Protein AF-F3BZP3-F1 (afdb_monomer)

Secondary structure (DSSP, 8-state):
-HHHHHHHHHHHHHHHHHHHHHHHHHHTT--GGGGHHHHHHHHHHHH-------SPPP-

Sequence (59 aa):
MKAFGKILGLFILGLLLIIVALGFALTHLFDPNDYKDEIRQLARDKANVELTLNGDIGW

Organism: NCBI:txid875330

Radius of gyration: 20.97 Å; Cα contacts (8 Å, |Δi|>4): 18; chains: 1; bounding box: 50×20×49 Å

Solvent-accessible surface area (backbone atoms only — not comparable to full-atom values): 3638 Å² total; per-residue (Å²): 111,74,68,58,53,50,53,53,51,51,51,54,51,52,52,51,52,50,53,53,52,49,57,56,54,56,54,71,77,54,63,64,62,81,44,51,67,59,53,33,48,48,32,37,78,76,68,74,36,93,60,83,83,82,80,83,65,82,134

Mean predicted aligned error: 5.57 Å

pLDDT: mean 92.96, std 6.58, range [61.81, 98.5]

Structure (mmCIF, N/CA/C/O backbone):
data_AF-F3BZP3-F1
#
_entry.id   AF-F3BZP3-F1
#
loop_
_atom_site.group_PDB
_atom_site.id
_atom_site.type_symbol
_atom_site.label_atom_id
_atom_site.label_alt_id
_atom_site.label_comp_id
_atom_site.label_asym_id
_atom_site.label_entity_id
_atom_site.label_seq_id
_atom_site.pdbx_PDB_ins_code
_atom_site.Cartn_x
_atom_site.Cartn_y
_atom_site.Cartn_z
_atom_site.occupancy
_atom_site.B_iso_or_equiv
_atom_site.auth_seq_id
_atom_site.auth_comp_id
_atom_site.auth_asym_id
_atom_site.auth_atom_id
_atom_site.pdbx_PDB_model_num
ATOM 1 N N . MET A 1 1 ? 31.546 3.671 -26.978 1.00 61.81 1 MET A N 1
ATOM 2 C CA . MET A 1 1 ? 30.876 4.870 -26.418 1.00 61.81 1 MET A CA 1
ATOM 3 C C . MET A 1 1 ? 29.354 4.841 -26.611 1.00 61.81 1 MET A C 1
ATOM 5 O O . MET A 1 1 ? 28.655 4.642 -25.629 1.00 61.81 1 MET A O 1
ATOM 9 N N . L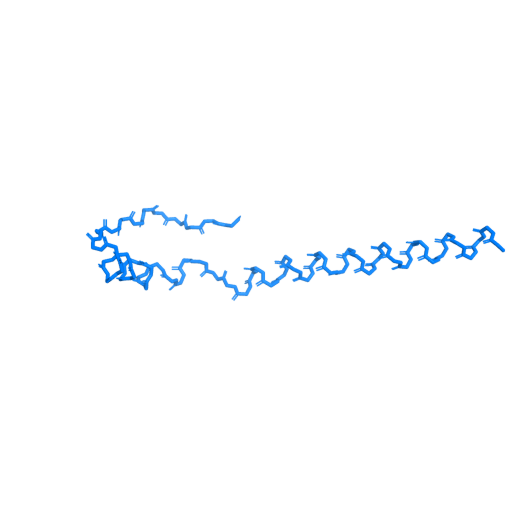YS A 1 2 ? 28.813 4.955 -27.841 1.00 70.25 2 LYS A N 1
ATOM 10 C CA . LYS A 1 2 ? 27.348 5.052 -28.070 1.00 70.25 2 LYS A CA 1
ATOM 11 C C . LYS A 1 2 ? 26.541 3.805 -27.670 1.00 70.25 2 LYS A C 1
ATOM 13 O O . LYS A 1 2 ? 25.484 3.939 -27.069 1.00 70.25 2 LYS A O 1
ATOM 18 N N . ALA A 1 3 ? 27.026 2.603 -27.989 1.00 83.62 3 ALA A N 1
ATOM 19 C CA . ALA A 1 3 ? 26.328 1.355 -27.649 1.00 83.62 3 ALA A CA 1
ATOM 20 C C . ALA A 1 3 ? 26.326 1.076 -26.135 1.00 83.62 3 ALA A C 1
ATOM 22 O O . ALA A 1 3 ? 25.308 0.677 -25.584 1.00 83.62 3 ALA A O 1
ATOM 23 N N . PHE A 1 4 ? 27.436 1.375 -25.454 1.00 89.81 4 PHE A N 1
ATOM 24 C CA . PHE A 1 4 ? 27.564 1.204 -24.005 1.00 89.81 4 PHE A CA 1
ATOM 25 C C . PHE A 1 4 ? 26.579 2.086 -23.225 1.00 89.81 4 PHE A C 1
ATOM 27 O O . PHE A 1 4 ? 25.874 1.590 -22.355 1.00 89.81 4 PHE A O 1
ATOM 34 N N . GLY A 1 5 ? 26.447 3.366 -23.597 1.00 92.00 5 GLY A N 1
ATOM 35 C CA . GLY A 1 5 ? 25.471 4.265 -22.967 1.00 92.00 5 GLY A CA 1
ATOM 36 C C . GLY A 1 5 ? 24.017 3.812 -23.145 1.00 92.00 5 GLY A C 1
ATOM 37 O O . GLY A 1 5 ? 23.218 3.950 -22.226 1.00 92.00 5 GLY A O 1
ATOM 38 N N . LYS A 1 6 ? 23.676 3.205 -24.292 1.00 92.44 6 LYS A N 1
ATOM 39 C CA . LYS A 1 6 ? 22.336 2.639 -24.526 1.00 92.44 6 LYS A CA 1
ATOM 40 C C . LYS A 1 6 ? 22.050 1.437 -23.625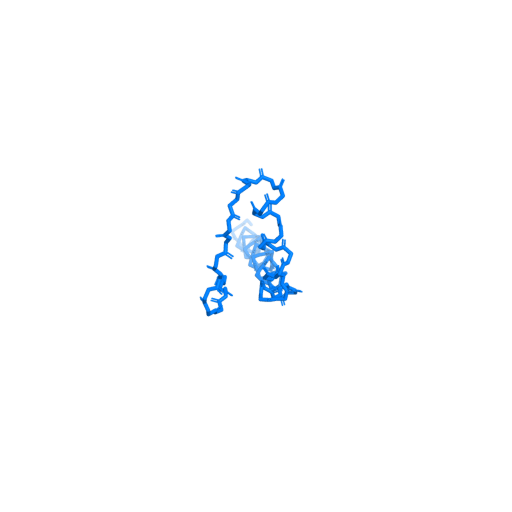 1.00 92.44 6 LYS A C 1
ATOM 42 O O . LYS A 1 6 ? 20.966 1.356 -23.060 1.00 92.44 6 LYS A O 1
ATOM 47 N N . ILE A 1 7 ? 23.017 0.529 -23.480 1.00 95.50 7 ILE A N 1
ATOM 48 C CA . ILE A 1 7 ? 22.882 -0.654 -22.615 1.00 95.50 7 ILE A CA 1
ATOM 49 C C . ILE A 1 7 ? 22.759 -0.224 -21.151 1.00 95.50 7 ILE A C 1
ATOM 51 O O . ILE A 1 7 ? 21.867 -0.693 -20.451 1.00 95.50 7 ILE A O 1
ATOM 55 N N . LEU A 1 8 ? 23.597 0.718 -20.710 1.00 95.94 8 LEU A N 1
ATOM 56 C CA . LEU A 1 8 ? 23.541 1.251 -19.352 1.00 95.94 8 LEU A CA 1
ATOM 57 C C . LEU A 1 8 ? 22.204 1.956 -19.067 1.00 95.94 8 LEU A C 1
ATOM 59 O O . LEU A 1 8 ? 21.612 1.742 -18.014 1.00 95.94 8 LEU A O 1
ATOM 63 N N . GLY A 1 9 ? 21.693 2.744 -20.018 1.00 96.50 9 GLY A N 1
ATOM 64 C CA . GLY A 1 9 ? 20.388 3.397 -19.893 1.00 96.50 9 GLY A CA 1
ATOM 65 C C . GLY A 1 9 ? 19.227 2.404 -19.796 1.00 96.50 9 GLY A C 1
ATOM 66 O O . GLY A 1 9 ? 18.369 2.554 -18.932 1.00 96.50 9 GLY A O 1
ATOM 67 N N . LEU A 1 10 ? 19.222 1.358 -20.629 1.00 97.31 10 LEU A N 1
ATOM 68 C CA . LEU A 1 10 ? 18.213 0.293 -20.562 1.00 97.31 10 LEU A CA 1
ATOM 69 C C . LEU A 1 10 ? 18.291 -0.496 -19.254 1.00 97.31 10 LEU A C 1
ATOM 71 O O . LEU A 1 10 ? 17.256 -0.842 -18.695 1.00 97.31 10 LEU A O 1
ATOM 75 N N . PHE A 1 11 ? 19.498 -0.750 -18.751 1.00 97.50 11 PHE A N 1
ATOM 76 C CA . PHE A 1 11 ? 19.691 -1.425 -17.474 1.00 97.50 11 PHE A CA 1
ATOM 77 C C . PHE A 1 11 ? 19.118 -0.608 -16.309 1.00 97.50 11 PHE A C 1
ATOM 79 O O . PHE A 1 11 ? 18.356 -1.137 -15.502 1.00 97.50 11 PHE A O 1
ATOM 86 N N . ILE A 1 12 ? 19.417 0.694 -16.262 1.00 97.75 12 ILE A N 1
ATOM 87 C CA . ILE A 1 12 ? 18.875 1.604 -15.243 1.00 97.75 12 ILE A CA 1
ATOM 88 C C . ILE A 1 12 ? 17.349 1.695 -15.355 1.00 97.75 12 ILE A C 1
ATOM 90 O O . ILE A 1 12 ? 16.659 1.626 -14.341 1.00 97.75 12 ILE A O 1
ATOM 94 N N . LEU A 1 13 ? 16.811 1.800 -16.573 1.00 98.06 13 LEU A N 1
ATOM 95 C CA . LEU A 1 13 ? 15.366 1.814 -16.796 1.00 98.06 13 LEU A CA 1
ATOM 96 C C . LEU A 1 13 ? 14.708 0.507 -16.331 1.00 98.06 13 LEU A C 1
ATOM 98 O O . LEU A 1 13 ? 13.682 0.549 -15.661 1.00 98.06 13 LEU A O 1
ATOM 102 N N . GLY A 1 14 ? 15.308 -0.645 -16.638 1.00 98.25 14 GLY A N 1
ATOM 103 C CA . GLY A 1 14 ? 14.822 -1.947 -16.182 1.00 98.25 14 GLY A CA 1
ATOM 104 C C . GLY A 1 14 ? 14.795 -2.053 -14.656 1.00 98.25 14 GLY A C 1
ATOM 105 O O . GLY A 1 14 ? 13.785 -2.461 -14.089 1.00 98.25 14 GLY A O 1
ATOM 106 N N . LEU A 1 15 ? 15.861 -1.610 -13.985 1.00 98.50 15 LEU A N 1
ATOM 107 C CA . LEU A 1 15 ? 15.912 -1.530 -12.522 1.00 98.50 15 LEU A CA 1
ATOM 108 C C . LEU A 1 15 ? 14.820 -0.620 -11.954 1.00 98.50 15 LEU A C 1
ATOM 110 O O . LEU A 1 15 ? 14.152 -0.996 -10.995 1.00 98.50 15 LEU A O 1
ATOM 114 N N . LEU A 1 16 ? 14.606 0.550 -12.558 1.00 98.50 16 LEU A N 1
ATOM 115 C CA . LEU A 1 16 ? 13.564 1.479 -12.130 1.00 98.50 16 LEU A CA 1
ATOM 116 C C . LEU A 1 16 ? 12.167 0.854 -12.250 1.00 98.50 16 LEU A C 1
ATOM 118 O O . LEU A 1 16 ? 11.373 0.945 -11.317 1.00 98.50 16 LEU A O 1
ATOM 122 N N . LEU A 1 17 ? 11.884 0.166 -13.359 1.00 98.50 17 LEU A N 1
ATOM 123 C CA . LEU A 1 17 ? 10.615 -0.536 -13.554 1.00 98.50 17 LEU A CA 1
ATOM 124 C C . LEU A 1 17 ? 10.411 -1.653 -12.525 1.00 98.50 17 LEU A C 1
ATOM 126 O O . LEU A 1 17 ? 9.307 -1.797 -12.008 1.00 98.50 17 LEU A O 1
ATOM 130 N N . ILE A 1 18 ? 11.466 -2.399 -12.182 1.00 98.25 18 ILE A N 1
ATOM 131 C CA . ILE A 1 18 ? 11.407 -3.424 -11.130 1.00 98.25 18 ILE A CA 1
ATOM 132 C C . ILE A 1 18 ? 11.077 -2.789 -9.779 1.00 98.25 18 ILE A C 1
ATOM 134 O O . ILE A 1 18 ? 10.216 -3.299 -9.071 1.00 98.25 18 ILE A O 1
ATOM 138 N N . ILE A 1 19 ? 11.708 -1.666 -9.426 1.00 98.12 19 ILE A N 1
ATOM 139 C CA . ILE A 1 19 ? 11.432 -0.968 -8.162 1.00 98.12 19 ILE A CA 1
ATOM 140 C C . ILE A 1 19 ? 9.971 -0.508 -8.101 1.00 98.12 19 ILE A C 1
ATOM 142 O O . ILE A 1 19 ? 9.310 -0.715 -7.085 1.00 98.12 19 ILE A O 1
ATOM 146 N N . VAL A 1 20 ? 9.446 0.067 -9.186 1.00 97.44 20 VAL A N 1
ATOM 147 C CA . VAL A 1 20 ? 8.036 0.487 -9.264 1.00 97.44 20 VAL A CA 1
ATOM 148 C C . VAL A 1 20 ? 7.098 -0.715 -9.139 1.00 97.44 20 VAL A C 1
ATOM 150 O O . VAL A 1 20 ? 6.152 -0.673 -8.353 1.00 97.44 20 VAL A O 1
ATOM 153 N N . ALA A 1 21 ? 7.378 -1.801 -9.862 1.00 97.06 21 ALA A N 1
ATOM 154 C CA . ALA A 1 21 ? 6.583 -3.023 -9.800 1.00 97.06 21 ALA A CA 1
ATOM 155 C C . ALA A 1 21 ? 6.599 -3.647 -8.397 1.00 97.06 21 ALA A C 1
ATOM 157 O O . ALA A 1 21 ? 5.560 -4.081 -7.911 1.00 97.06 21 ALA A O 1
ATOM 158 N N . LEU A 1 22 ? 7.752 -3.645 -7.721 1.00 97.19 22 LEU A N 1
ATOM 159 C CA . LEU A 1 22 ? 7.870 -4.095 -6.335 1.00 97.19 22 LEU A CA 1
ATOM 160 C C . LEU A 1 22 ? 7.069 -3.202 -5.386 1.00 97.19 22 LEU A C 1
ATOM 162 O O . LEU A 1 22 ? 6.352 -3.726 -4.542 1.00 97.19 22 LEU A O 1
ATOM 166 N N . GLY A 1 23 ? 7.135 -1.877 -5.544 1.00 94.06 23 GLY A N 1
ATOM 167 C CA . GLY A 1 23 ? 6.328 -0.945 -4.754 1.00 94.06 23 GLY A CA 1
ATOM 168 C C . GLY A 1 23 ? 4.829 -1.227 -4.879 1.00 94.06 23 GLY A C 1
ATOM 169 O O . GLY A 1 23 ? 4.12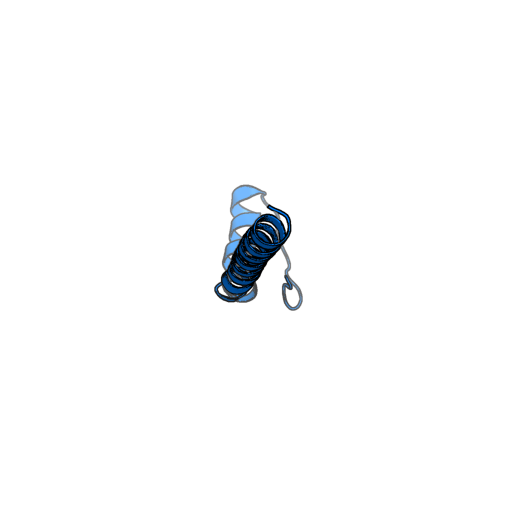8 -1.273 -3.874 1.00 94.06 23 GLY A O 1
ATOM 170 N N . PHE A 1 24 ? 4.358 -1.503 -6.095 1.00 93.50 24 PHE A N 1
ATOM 171 C CA . PHE A 1 24 ? 2.969 -1.884 -6.351 1.00 93.50 24 PHE A CA 1
ATOM 172 C C . PHE A 1 24 ? 2.623 -3.283 -5.817 1.00 93.50 24 PHE A C 1
ATOM 174 O O . PHE A 1 24 ? 1.554 -3.497 -5.257 1.00 93.50 24 PHE A O 1
ATOM 181 N N . ALA A 1 25 ? 3.531 -4.252 -5.934 1.00 93.62 25 ALA A N 1
ATOM 182 C CA . ALA A 1 25 ? 3.320 -5.583 -5.370 1.00 93.62 25 ALA A CA 1
ATOM 183 C C . ALA A 1 25 ? 3.209 -5.540 -3.837 1.00 93.62 25 ALA A C 1
ATOM 185 O O . ALA A 1 25 ? 2.408 -6.270 -3.260 1.00 93.62 25 ALA A O 1
ATOM 186 N N . LEU A 1 26 ? 3.961 -4.653 -3.175 1.00 92.50 26 LEU A N 1
ATOM 187 C CA . LEU A 1 26 ? 3.867 -4.458 -1.729 1.00 92.50 26 LEU A CA 1
ATOM 188 C C . LEU A 1 26 ? 2.492 -3.933 -1.296 1.00 92.50 26 LEU A C 1
ATOM 190 O O . LEU A 1 26 ? 2.030 -4.339 -0.234 1.00 92.50 26 LEU A O 1
ATOM 194 N N . THR A 1 27 ? 1.805 -3.102 -2.093 1.00 88.00 27 THR A N 1
ATOM 195 C CA . THR A 1 27 ? 0.446 -2.644 -1.736 1.00 88.00 27 THR A CA 1
ATOM 196 C C . THR A 1 27 ?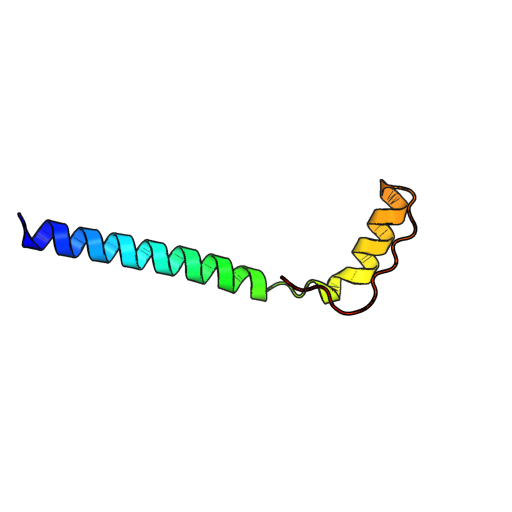 -0.572 -3.782 -1.746 1.00 88.00 27 THR A C 1
ATOM 198 O O . THR A 1 27 ? -1.551 -3.715 -1.018 1.00 88.00 27 THR A O 1
ATOM 201 N N . HIS A 1 28 ? -0.320 -4.860 -2.496 1.00 88.12 28 HIS A N 1
ATOM 202 C CA . HIS A 1 28 ? -1.200 -6.033 -2.538 1.00 88.12 28 HIS A CA 1
ATOM 203 C C . HIS A 1 28 ? -1.031 -6.965 -1.335 1.00 88.12 28 HIS A C 1
ATOM 205 O O . HIS A 1 28 ? -1.851 -7.856 -1.139 1.00 88.12 28 HIS A O 1
ATOM 211 N N . LEU A 1 29 ? 0.024 -6.787 -0.534 1.00 90.31 29 LEU A N 1
ATOM 212 C CA . LEU A 1 29 ? 0.207 -7.55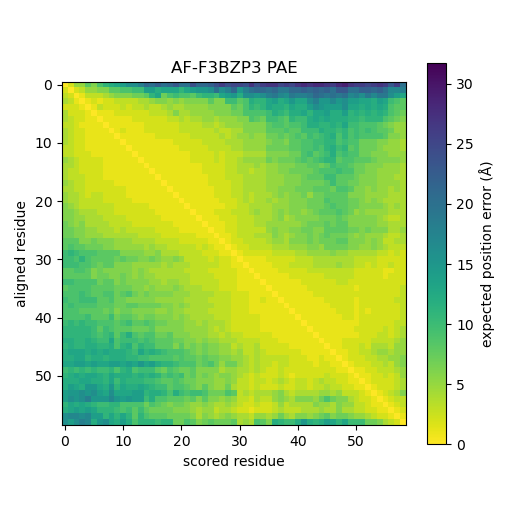4 0.701 1.00 90.31 29 LEU A CA 1
ATOM 213 C C . LEU A 1 29 ? -0.706 -7.069 1.834 1.00 90.31 29 LEU A C 1
ATOM 215 O O . LEU A 1 29 ? -0.802 -7.744 2.855 1.00 90.31 29 LEU A O 1
ATOM 219 N N . PHE A 1 30 ? -1.353 -5.914 1.663 1.00 88.75 30 PHE A N 1
ATOM 220 C CA . PHE A 1 30 ? -2.217 -5.297 2.658 1.00 88.75 30 PHE A CA 1
ATOM 221 C C . PHE A 1 30 ? -3.600 -5.064 2.049 1.00 88.75 30 PHE A C 1
ATOM 223 O O . PHE A 1 30 ? -3.767 -4.162 1.229 1.00 88.75 30 PHE A O 1
ATOM 230 N N . ASP A 1 31 ? -4.600 -5.849 2.458 1.00 90.50 31 ASP A N 1
ATOM 231 C CA . ASP A 1 31 ? -5.992 -5.521 2.151 1.00 90.50 31 ASP A CA 1
ATOM 232 C C . ASP A 1 31 ? -6.472 -4.456 3.153 1.00 90.50 31 ASP A C 1
ATOM 234 O O . ASP A 1 31 ? -6.577 -4.736 4.350 1.00 90.50 31 ASP A O 1
ATOM 238 N N . PRO A 1 32 ? -6.767 -3.217 2.722 1.00 90.31 32 PRO A N 1
ATOM 239 C CA . PRO A 1 32 ? -7.244 -2.176 3.631 1.00 90.31 32 PRO A CA 1
ATOM 240 C C . PRO A 1 32 ? -8.574 -2.543 4.311 1.00 90.31 32 PRO A C 1
ATOM 242 O O . PRO A 1 32 ? -8.906 -1.981 5.359 1.00 90.31 32 PRO A O 1
ATOM 245 N N . ASN A 1 33 ? -9.340 -3.478 3.744 1.00 93.62 33 ASN A N 1
ATOM 246 C CA . ASN A 1 33 ? -10.618 -3.905 4.296 1.00 93.62 33 ASN A CA 1
ATOM 247 C C . ASN A 1 33 ? -10.469 -4.762 5.559 1.00 93.62 33 ASN A C 1
ATOM 249 O O . ASN A 1 33 ? -11.384 -4.743 6.386 1.00 93.62 33 ASN A O 1
ATOM 253 N N . ASP A 1 34 ? -9.312 -5.398 5.764 1.00 94.94 34 ASP A N 1
ATOM 254 C CA . ASP A 1 34 ? -9.011 -6.187 6.966 1.00 94.94 34 ASP A CA 1
ATOM 255 C C . ASP A 1 34 ? -8.880 -5.311 8.225 1.00 94.94 34 ASP A C 1
ATOM 257 O O . ASP A 1 34 ? -9.100 -5.773 9.343 1.00 94.94 34 ASP A O 1
ATOM 261 N N . TYR A 1 35 ? -8.580 -4.019 8.057 1.00 94.00 35 TYR A N 1
ATOM 262 C CA . TYR A 1 35 ? -8.292 -3.089 9.155 1.00 94.00 35 TYR A CA 1
ATOM 263 C C . TYR A 1 35 ? -9.466 -2.166 9.517 1.00 94.00 35 TYR A C 1
ATOM 265 O O . TYR A 1 35 ? -9.318 -1.287 10.368 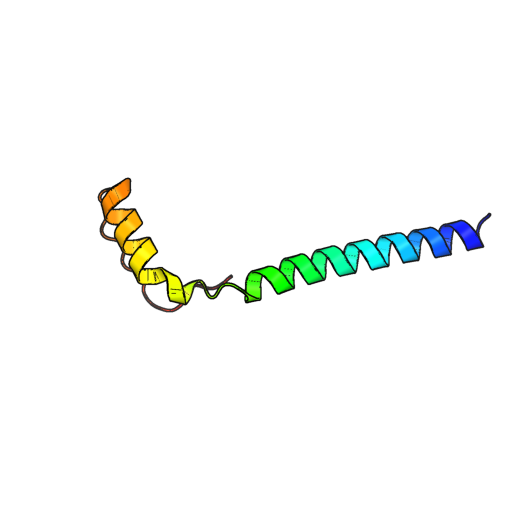1.00 94.00 35 TYR A O 1
ATOM 273 N N . LYS A 1 36 ? -10.645 -2.322 8.893 1.00 94.75 36 LYS A N 1
ATOM 274 C CA . LYS A 1 36 ? -11.784 -1.390 9.064 1.00 94.75 36 LYS A CA 1
ATOM 275 C C . LYS A 1 36 ? -12.155 -1.153 10.527 1.00 94.75 36 LYS A C 1
ATOM 277 O O . LYS A 1 36 ? -12.435 -0.016 10.907 1.00 94.75 36 LYS A O 1
ATOM 282 N N . ASP A 1 37 ? -12.161 -2.198 11.345 1.00 94.31 37 ASP A N 1
ATOM 283 C CA . ASP A 1 37 ? -12.552 -2.080 12.750 1.00 94.31 37 ASP A CA 1
ATOM 284 C C . ASP A 1 37 ? -11.495 -1.364 13.592 1.00 94.31 37 ASP A C 1
ATOM 286 O O . ASP A 1 37 ? -11.840 -0.492 14.394 1.00 94.31 37 ASP A O 1
ATOM 290 N N . GLU A 1 38 ? -10.215 -1.639 13.340 1.00 95.62 38 GLU A N 1
ATOM 291 C CA . GLU A 1 38 ? -9.105 -0.938 13.987 1.00 95.62 38 GLU A CA 1
ATOM 292 C C . GLU A 1 38 ? -9.106 0.552 13.619 1.00 95.62 38 GLU A C 1
ATOM 294 O O . GLU A 1 38 ? -8.976 1.405 14.494 1.00 95.62 38 GLU A O 1
ATOM 299 N N . ILE A 1 39 ? -9.358 0.889 12.350 1.00 94.88 39 ILE A N 1
ATOM 300 C CA . ILE A 1 39 ? -9.457 2.280 11.881 1.00 94.88 39 ILE A CA 1
ATOM 301 C C . ILE A 1 39 ? -10.602 3.019 12.591 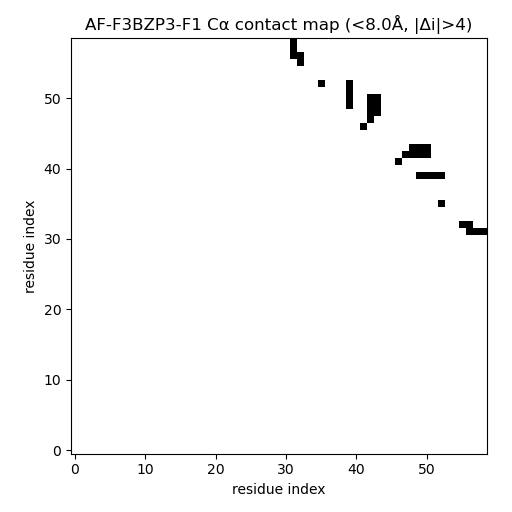1.00 94.88 39 ILE A C 1
ATOM 303 O O . ILE A 1 39 ? -10.431 4.159 13.031 1.00 94.88 39 ILE A O 1
ATOM 307 N N . ARG A 1 40 ? -11.771 2.380 12.739 1.00 95.38 40 ARG A N 1
ATOM 308 C CA . ARG A 1 40 ? -12.916 2.958 13.469 1.00 95.38 40 ARG A CA 1
ATOM 309 C C . ARG A 1 40 ? -12.590 3.184 14.938 1.00 95.38 40 ARG A C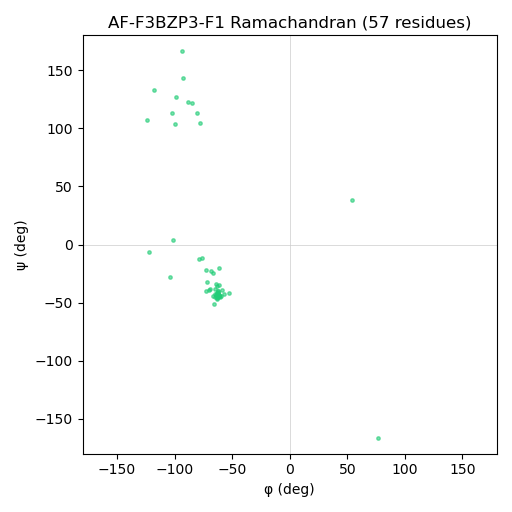 1
ATOM 311 O O . ARG A 1 40 ? -12.950 4.221 15.494 1.00 95.38 40 ARG A O 1
ATOM 318 N N . GLN A 1 41 ? -11.913 2.226 15.562 1.00 96.38 41 GLN A N 1
ATOM 319 C CA . GLN A 1 41 ? -11.469 2.366 16.939 1.00 96.38 41 GLN A CA 1
ATOM 320 C C . GLN A 1 41 ? -10.461 3.511 17.079 1.00 96.38 41 GLN A C 1
ATOM 322 O O . GLN A 1 41 ? -10.630 4.358 17.951 1.00 96.38 41 GLN A O 1
ATOM 327 N N . LEU A 1 42 ? -9.486 3.613 16.175 1.00 97.06 42 LEU A N 1
ATOM 328 C CA . LEU A 1 42 ? -8.521 4.708 16.170 1.00 97.06 42 LEU A CA 1
ATOM 329 C C . LEU A 1 42 ? -9.208 6.075 16.028 1.00 97.06 42 LEU A C 1
ATOM 331 O O . LEU A 1 42 ? -8.812 7.029 16.695 1.00 97.06 42 LEU A O 1
ATOM 335 N N . ALA A 1 43 ? -10.246 6.177 15.194 1.00 96.62 43 ALA A N 1
ATOM 336 C CA . ALA A 1 43 ? -11.018 7.407 15.026 1.00 96.62 43 ALA A CA 1
ATOM 337 C C . ALA A 1 43 ? -11.725 7.837 16.324 1.00 96.62 43 ALA A C 1
ATOM 339 O O . ALA A 1 43 ? -11.680 9.018 16.686 1.00 96.62 43 ALA A O 1
ATOM 340 N N . ARG A 1 44 ? -12.300 6.889 17.072 1.00 96.81 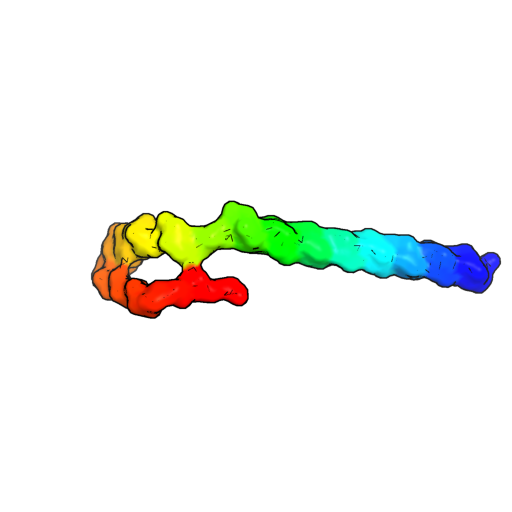44 ARG A N 1
ATOM 341 C CA . ARG A 1 44 ? -12.859 7.166 18.403 1.00 96.81 44 ARG A CA 1
ATOM 342 C C . ARG A 1 44 ? -11.769 7.553 19.397 1.00 96.81 44 ARG A C 1
ATOM 344 O O . ARG A 1 44 ? -11.851 8.609 20.015 1.00 96.81 44 ARG A O 1
ATOM 351 N N . ASP A 1 45 ? -10.718 6.751 19.496 1.00 97.94 45 ASP A N 1
ATOM 352 C CA . ASP A 1 45 ? -9.711 6.884 20.550 1.00 97.94 45 ASP A CA 1
ATOM 353 C C . ASP A 1 45 ? -8.807 8.111 20.360 1.00 97.94 45 ASP A C 1
ATOM 355 O O . ASP A 1 45 ? -8.321 8.688 21.334 1.00 97.94 45 ASP A O 1
ATOM 359 N N . LYS A 1 46 ? -8.537 8.505 19.109 1.00 97.31 46 LYS A N 1
ATOM 360 C CA . LYS A 1 46 ? -7.590 9.585 18.781 1.00 97.31 46 LYS A CA 1
ATOM 361 C C . LYS A 1 46 ? -8.261 10.888 18.381 1.00 97.31 46 LYS A C 1
ATOM 363 O O . LYS A 1 46 ? -7.658 11.941 18.567 1.00 97.31 46 LYS A O 1
ATOM 368 N N . ALA A 1 47 ? -9.468 10.825 17.826 1.00 96.38 47 ALA A N 1
ATOM 369 C CA . ALA A 1 47 ? -10.173 12.000 17.327 1.00 96.38 47 ALA A CA 1
ATOM 370 C C . ALA A 1 47 ? -11.544 12.216 17.985 1.00 96.38 47 ALA A C 1
ATOM 372 O O . ALA A 1 47 ? -12.153 13.255 17.745 1.00 96.38 47 ALA A O 1
ATOM 373 N N . ASN A 1 48 ? -12.018 11.288 18.829 1.00 95.44 48 ASN A N 1
ATOM 374 C CA . ASN A 1 48 ? -13.360 11.311 19.419 1.00 95.44 48 ASN A CA 1
ATOM 375 C C . ASN A 1 48 ? -14.469 11.420 18.353 1.00 95.44 48 ASN A C 1
ATOM 377 O O . ASN A 1 48 ? -15.454 12.139 18.530 1.00 95.44 48 ASN A O 1
ATOM 381 N N . VAL A 1 49 ? -14.280 10.730 17.220 1.00 96.69 49 VAL A N 1
ATOM 382 C CA . VAL A 1 49 ? -15.225 10.695 16.095 1.00 96.69 49 VAL A CA 1
ATOM 383 C C . VAL A 1 49 ? -15.728 9.272 15.876 1.00 96.69 49 VAL A C 1
ATOM 385 O O . VAL A 1 49 ? -14.939 8.335 15.767 1.00 96.69 49 VAL A O 1
ATOM 388 N N . GLU A 1 50 ? -17.045 9.119 15.729 1.00 94.25 50 GLU A N 1
ATOM 389 C CA . GLU A 1 50 ? -17.648 7.876 15.244 1.00 94.25 50 GLU A CA 1
ATOM 390 C C . GLU A 1 50 ? -17.506 7.782 13.724 1.00 94.25 50 GLU A C 1
ATOM 392 O O . GLU A 1 50 ? -18.197 8.463 12.962 1.00 94.25 50 GLU A O 1
ATOM 397 N N . LEU A 1 51 ? -16.583 6.936 13.273 1.00 93.31 51 LEU A N 1
ATOM 398 C CA . LEU A 1 51 ? -16.329 6.725 11.855 1.00 93.31 51 LEU A CA 1
ATOM 399 C C . LEU A 1 51 ? -17.229 5.616 11.301 1.00 93.31 51 LEU A C 1
ATOM 401 O O . LEU A 1 51 ? -17.163 4.465 11.729 1.00 93.31 51 LEU A O 1
ATOM 405 N N . THR A 1 52 ? -18.020 5.945 10.280 1.00 93.19 52 THR A N 1
ATOM 406 C CA . THR A 1 52 ? -18.784 4.956 9.509 1.00 93.19 52 THR A CA 1
ATOM 407 C C . THR A 1 52 ? -18.080 4.691 8.183 1.00 93.19 52 THR A C 1
ATOM 409 O O . THR A 1 52 ? -18.011 5.564 7.322 1.00 93.19 52 THR A O 1
ATOM 412 N N . LEU A 1 53 ? -17.560 3.475 8.018 1.00 91.25 53 LEU A N 1
ATOM 413 C CA . LEU A 1 53 ? -16.951 3.001 6.770 1.00 91.25 53 LEU A CA 1
ATOM 414 C C . LEU A 1 53 ? -17.983 2.152 6.025 1.00 91.25 53 LEU A C 1
ATOM 416 O O . LEU A 1 53 ? -18.240 1.022 6.444 1.00 91.25 53 LEU A O 1
ATOM 420 N N . ASN A 1 54 ? -18.594 2.718 4.979 1.00 89.12 54 ASN A N 1
ATOM 421 C CA . ASN A 1 54 ? -19.581 2.044 4.133 1.00 89.12 54 ASN A CA 1
ATOM 422 C C . ASN A 1 54 ? -18.910 1.539 2.852 1.00 89.12 54 ASN A C 1
ATOM 424 O O . ASN A 1 54 ? -18.299 2.328 2.135 1.00 89.12 54 ASN A O 1
ATOM 428 N N . GLY A 1 55 ? -19.073 0.251 2.548 1.00 90.06 55 GLY A N 1
ATOM 429 C CA . GLY A 1 55 ? -18.450 -0.370 1.377 1.00 90.06 55 GLY A CA 1
ATOM 430 C C . GLY A 1 55 ? -16.961 -0.650 1.568 1.00 90.06 55 GLY A C 1
ATOM 431 O O . GLY A 1 55 ? -16.457 -0.640 2.697 1.00 90.06 55 GLY A O 1
ATOM 432 N N . ASP A 1 56 ? -16.278 -0.946 0.466 1.00 93.62 56 ASP A N 1
ATOM 433 C CA . ASP A 1 56 ? -14.870 -1.336 0.464 1.00 93.62 56 ASP A CA 1
ATOM 434 C C . ASP A 1 56 ? -13.928 -0.152 0.275 1.00 93.62 56 ASP A C 1
ATOM 436 O O . ASP A 1 56 ? -14.215 0.798 -0.454 1.00 93.62 56 ASP A O 1
ATOM 440 N N . ILE A 1 57 ? -12.799 -0.216 0.974 1.00 90.06 57 ILE A N 1
ATOM 441 C CA . ILE A 1 57 ? -11.704 0.734 0.843 1.00 90.06 57 ILE A CA 1
ATOM 442 C C . ILE A 1 57 ? -10.848 0.256 -0.328 1.00 90.06 57 ILE A C 1
ATOM 444 O O . ILE A 1 57 ? -10.378 -0.880 -0.333 1.00 90.06 57 ILE A O 1
ATOM 448 N N . GLY A 1 58 ? -10.683 1.120 -1.328 1.00 85.44 58 GLY A N 1
ATOM 449 C CA . GLY A 1 58 ? -9.773 0.898 -2.449 1.00 85.44 58 GLY A CA 1
ATOM 450 C C . GLY A 1 58 ? -8.399 1.522 -2.209 1.00 85.44 58 GLY A C 1
ATOM 451 O O . GLY A 1 58 ? -8.234 2.368 -1.326 1.00 85.44 58 GLY A O 1
ATOM 452 N N . TRP A 1 59 ? -7.444 1.120 -3.041 1.00 76.06 59 TRP A N 1
ATOM 453 C CA . TRP A 1 59 ? -6.137 1.751 -3.215 1.00 76.06 59 TRP A CA 1
ATOM 454 C C . TRP A 1 59 ? -5.959 2.206 -4.666 1.00 76.06 59 TRP A C 1
ATOM 456 O O . TRP A 1 59 ? -6.612 1.618 -5.559 1.00 76.06 59 TRP A O 1
#

Foldseek 3Di:
DVVVVVVVVVVVVVVVVVVVVVVVVVVVVDQVQVCVVVVQVCCCVPVVDRDDDDDGDDD

InterPro domains:
  IPR007844 AsmA [PF05170] (1-59)